Protein AF-A0A1Q3DF05-F1 (afdb_monomer_lite)

Sequence (107 aa):
LGTEHRLLHHITATHILPTSGGHEKMSYQDLYIMRHVVTGKPLNLPHLIMKNMLRATSKVECALPYGMVITNILSHFGIVFGNEVASRLDVGDIYNASSLKRMGWKR

Organism: Cephalotus follicularis (NCBI:txid3775)

pLDDT: mean 79.26, std 8.21, range [55.78, 92.0]

Secondary structure (DSSP, 8-state):
--HHHHHHHHHIIIIIS--SS-TTS--HHHHHHHHHHHHTPPP-HHHHHHHHHHHHTTSTTPPPTTHHHHHHHHHHTT---TTPPPPPPPGGGS--HHHHHHTT---

Foldseek 3Di:
DDLVVLVLLVCCDPQLQNDPDDSPDDDPSSVVVSVCVVVVNDDPSVVSLVVSQVVQVVPPDDDRPCPLVVVVVCVVVVNDDPDDDRDDDDPVNDDDPVNSVVSVDDD

Structure (mmCIF, N/CA/C/O backbone):
data_AF-A0A1Q3DF05-F1
#
_entry.id   AF-A0A1Q3DF05-F1
#
loop_
_atom_site.group_PDB
_atom_site.id
_atom_site.type_symbol
_atom_site.label_atom_id
_atom_site.label_alt_id
_atom_site.label_comp_id
_atom_site.label_asym_id
_atom_site.label_entity_id
_atom_site.label_seq_id
_atom_site.pdbx_PDB_ins_code
_atom_site.Cartn_x
_atom_site.Cartn_y
_atom_site.Cartn_z
_atom_site.occupancy
_atom_site.B_iso_or_equiv
_atom_site.auth_seq_id
_atom_site.auth_comp_id
_atom_site.auth_asym_id
_atom_site.auth_atom_id
_atom_site.pdbx_PDB_model_num
ATOM 1 N N . LEU A 1 1 ? -9.124 2.479 20.616 1.00 58.69 1 LEU A N 1
ATOM 2 C CA . LEU A 1 1 ? -9.165 2.636 19.143 1.00 58.69 1 LEU A CA 1
ATOM 3 C C . LEU A 1 1 ? -10.073 1.554 18.585 1.00 58.69 1 LEU A C 1
ATOM 5 O O . LEU A 1 1 ? -9.785 0.383 18.809 1.00 58.69 1 LEU A O 1
ATOM 9 N N . GLY A 1 2 ? -11.194 1.936 17.968 1.00 77.31 2 GLY A N 1
ATOM 10 C CA . GLY A 1 2 ? -12.154 0.983 17.402 1.00 77.31 2 GLY A CA 1
ATOM 11 C C . GLY A 1 2 ? -11.502 0.033 16.393 1.00 77.31 2 GLY A C 1
ATOM 12 O O . GLY A 1 2 ? -10.456 0.331 15.813 1.00 77.31 2 GLY A O 1
ATOM 13 N N . THR A 1 3 ? -12.114 -1.126 16.193 1.00 76.94 3 THR A N 1
ATOM 14 C CA . THR A 1 3 ? -11.663 -2.159 15.248 1.00 76.94 3 THR A CA 1
ATOM 15 C C . THR A 1 3 ? -11.556 -1.653 13.816 1.00 76.94 3 THR A C 1
ATOM 17 O O . THR A 1 3 ? -10.636 -2.047 13.106 1.00 76.94 3 THR A O 1
ATOM 20 N N . GLU A 1 4 ? -12.401 -0.696 13.436 1.00 80.88 4 GLU A N 1
ATOM 21 C CA . GLU A 1 4 ? -12.350 -0.019 12.137 1.00 80.88 4 GLU A CA 1
ATOM 22 C C . GLU A 1 4 ? -11.059 0.779 11.943 1.00 80.88 4 GLU A C 1
ATOM 24 O O . GLU A 1 4 ? -10.392 0.653 10.919 1.00 80.88 4 GLU A O 1
ATOM 29 N N . HIS A 1 5 ? -10.631 1.530 12.960 1.00 81.88 5 HIS A N 1
ATOM 30 C CA . HIS A 1 5 ? -9.386 2.298 12.897 1.00 81.88 5 HIS A CA 1
ATOM 31 C C . HIS A 1 5 ? -8.150 1.400 12.831 1.00 81.88 5 HIS A C 1
ATOM 33 O O . HIS A 1 5 ? -7.177 1.748 12.166 1.00 81.88 5 HIS A O 1
ATOM 39 N N . ARG A 1 6 ? -8.181 0.240 13.500 1.00 81.94 6 ARG A N 1
ATOM 40 C CA . ARG A 1 6 ? -7.093 -0.748 13.435 1.00 81.94 6 ARG A CA 1
ATOM 41 C C . ARG A 1 6 ? -6.995 -1.382 12.051 1.00 81.94 6 ARG A C 1
ATOM 43 O O . ARG A 1 6 ? -5.889 -1.515 11.538 1.00 81.94 6 ARG A O 1
ATOM 50 N N . LEU A 1 7 ? -8.134 -1.729 11.449 1.00 83.00 7 LEU A N 1
ATOM 51 C CA . LEU A 1 7 ? -8.186 -2.254 10.087 1.00 83.00 7 LEU A CA 1
ATOM 52 C C . LEU A 1 7 ? -7.683 -1.214 9.081 1.00 83.00 7 LEU A C 1
ATOM 54 O O . LEU A 1 7 ? -6.823 -1.519 8.261 1.00 83.00 7 LEU A O 1
ATOM 58 N N . LEU A 1 8 ? -8.152 0.030 9.193 1.00 85.94 8 LEU A N 1
ATOM 59 C CA . LEU A 1 8 ? -7.730 1.117 8.315 1.00 85.94 8 LEU A CA 1
ATOM 60 C C . LEU A 1 8 ? -6.227 1.417 8.443 1.00 85.94 8 LEU A C 1
ATOM 62 O O . LEU A 1 8 ? -5.556 1.616 7.430 1.00 85.94 8 LEU A O 1
ATOM 66 N N . HIS A 1 9 ? -5.690 1.413 9.668 1.00 84.44 9 HIS A N 1
ATOM 67 C CA . HIS A 1 9 ? -4.248 1.539 9.909 1.00 84.44 9 HIS A CA 1
ATOM 68 C C . HIS A 1 9 ? -3.481 0.401 9.245 1.00 84.44 9 HIS A C 1
ATOM 70 O O . HIS A 1 9 ? -2.518 0.643 8.526 1.00 84.44 9 HIS A O 1
ATOM 76 N N . HIS A 1 10 ? -3.942 -0.837 9.431 1.00 82.88 10 HIS A N 1
ATOM 77 C CA . HIS A 1 10 ? -3.277 -2.001 8.867 1.00 82.88 10 HIS A CA 1
ATOM 78 C C . HIS A 1 10 ? -3.258 -1.963 7.335 1.00 82.88 10 HIS A C 1
ATOM 80 O O . HIS A 1 10 ? -2.192 -2.129 6.748 1.00 82.88 10 HIS A O 1
ATOM 86 N N . ILE A 1 11 ? -4.388 -1.651 6.690 1.00 83.69 11 ILE A N 1
ATOM 87 C CA . ILE A 1 11 ? -4.475 -1.475 5.230 1.00 83.69 11 ILE A CA 1
ATOM 88 C C . ILE A 1 11 ? -3.527 -0.364 4.765 1.00 83.69 11 ILE A C 1
ATOM 90 O O . ILE A 1 11 ? -2.767 -0.550 3.816 1.00 83.69 11 ILE A O 1
ATOM 94 N N . THR A 1 12 ? -3.528 0.777 5.457 1.00 84.62 12 THR A N 1
ATOM 95 C CA . THR A 1 12 ? -2.672 1.920 5.110 1.00 84.62 12 THR A CA 1
ATOM 96 C C . THR A 1 12 ? -1.192 1.557 5.195 1.00 84.62 12 THR A C 1
ATOM 98 O O . THR A 1 12 ? -0.451 1.800 4.246 1.00 84.62 12 THR A O 1
ATOM 101 N N . ALA A 1 13 ? -0.772 0.925 6.289 1.00 80.62 13 ALA A N 1
ATOM 102 C CA . ALA A 1 13 ? 0.627 0.619 6.566 1.00 80.62 13 ALA A CA 1
ATOM 103 C C . ALA A 1 13 ? 1.187 -0.537 5.717 1.00 80.62 13 ALA A C 1
ATOM 105 O O . ALA A 1 13 ? 2.393 -0.613 5.506 1.00 80.62 13 ALA A O 1
ATOM 106 N N . THR A 1 14 ? 0.328 -1.434 5.223 1.00 78.12 14 THR A N 1
ATOM 107 C CA . THR A 1 14 ? 0.753 -2.592 4.416 1.00 78.12 14 THR A CA 1
ATOM 108 C C . THR A 1 14 ? 0.641 -2.331 2.917 1.00 78.12 14 THR A C 1
ATOM 110 O O . THR A 1 14 ? 1.584 -2.599 2.180 1.00 78.12 14 THR A O 1
ATOM 113 N N . HIS A 1 15 ? -0.483 -1.773 2.460 1.00 76.62 15 HIS A N 1
ATOM 114 C CA . HIS A 1 15 ? -0.776 -1.639 1.031 1.00 76.62 15 HIS A CA 1
ATOM 115 C C . HIS A 1 15 ? -0.440 -0.246 0.492 1.00 76.62 15 HIS A C 1
ATOM 117 O O . HIS A 1 15 ? 0.085 -0.119 -0.613 1.00 76.62 15 HIS A O 1
ATOM 123 N N . ILE A 1 16 ? -0.732 0.816 1.255 1.00 78.75 16 ILE A N 1
ATOM 124 C CA . ILE A 1 16 ? -0.554 2.196 0.772 1.00 78.75 16 ILE A CA 1
ATOM 125 C C . ILE A 1 16 ? 0.850 2.719 1.086 1.00 78.75 16 ILE A C 1
ATOM 127 O O . ILE A 1 16 ? 1.427 3.438 0.272 1.00 78.75 16 ILE A O 1
ATOM 131 N N . LEU A 1 17 ? 1.436 2.340 2.223 1.00 77.19 17 LEU A N 1
ATOM 132 C CA . LEU A 1 17 ? 2.798 2.686 2.640 1.00 77.19 17 LEU A CA 1
ATOM 133 C C . LEU A 1 17 ? 3.619 1.431 2.966 1.00 77.19 17 LEU A C 1
ATOM 135 O O . LEU A 1 17 ? 4.037 1.279 4.116 1.00 77.19 17 LEU A O 1
ATOM 139 N N . PRO A 1 18 ? 3.914 0.559 1.983 1.00 71.69 18 PRO A N 1
ATOM 140 C CA . PRO A 1 18 ? 4.698 -0.634 2.248 1.00 71.69 18 PRO A CA 1
ATOM 141 C C . PRO A 1 18 ? 6.053 -0.207 2.814 1.00 71.69 18 PRO A C 1
ATOM 143 O O . PRO A 1 18 ? 6.839 0.496 2.171 1.00 71.69 18 PRO A O 1
ATOM 146 N N . THR A 1 19 ? 6.300 -0.580 4.064 1.00 68.75 19 THR A N 1
ATOM 147 C CA . THR A 1 19 ? 7.553 -0.322 4.764 1.00 68.75 19 THR A CA 1
ATOM 148 C C . THR A 1 19 ? 8.020 -1.623 5.388 1.00 68.75 19 THR A C 1
ATOM 150 O O . THR A 1 19 ? 7.232 -2.367 5.952 1.00 68.75 19 THR A O 1
ATOM 153 N N . SER A 1 20 ? 9.318 -1.895 5.292 1.00 61.25 20 SER A N 1
ATOM 154 C CA . SER A 1 20 ? 9.959 -3.096 5.841 1.00 61.25 20 SER A CA 1
ATOM 155 C C . SER A 1 20 ? 10.105 -3.100 7.373 1.00 61.25 20 SER A C 1
ATOM 157 O O . SER A 1 20 ? 10.774 -3.971 7.918 1.00 61.25 20 SER A O 1
ATOM 159 N N . GLY A 1 21 ? 9.540 -2.111 8.073 1.00 63.31 21 GLY A N 1
ATOM 160 C CA . GLY A 1 21 ? 9.621 -1.977 9.531 1.00 63.31 21 GLY A CA 1
ATOM 161 C C . GLY A 1 21 ? 8.311 -2.364 10.216 1.00 63.31 21 GLY A C 1
ATOM 162 O O . GLY A 1 21 ? 7.270 -2.440 9.572 1.00 63.31 21 GLY A O 1
ATOM 163 N N . GLY A 1 22 ? 8.349 -2.581 11.532 1.00 61.06 22 GLY A N 1
ATOM 164 C CA . GLY A 1 22 ? 7.154 -2.923 12.307 1.00 61.06 22 GLY A CA 1
ATOM 165 C C . GLY A 1 22 ? 6.042 -1.872 12.184 1.00 61.06 22 GLY A C 1
ATOM 166 O O . GLY A 1 22 ? 6.281 -0.674 12.329 1.00 61.06 22 GLY A O 1
ATOM 167 N N . HIS A 1 23 ? 4.804 -2.325 11.967 1.00 68.19 23 HIS A N 1
ATOM 168 C CA . HIS A 1 23 ? 3.609 -1.474 11.820 1.00 68.19 23 HIS A CA 1
ATOM 169 C C . HIS A 1 23 ? 2.963 -1.075 13.160 1.00 68.19 23 HIS A C 1
ATOM 171 O O . HIS A 1 23 ? 1.798 -0.673 13.213 1.00 68.19 23 HIS A O 1
ATOM 177 N N . GLU A 1 24 ? 3.705 -1.221 14.256 1.00 68.12 24 GLU A N 1
ATOM 178 C CA . GLU A 1 24 ? 3.221 -1.045 15.627 1.00 68.12 24 GLU A CA 1
ATOM 179 C C . GLU A 1 24 ? 2.951 0.426 15.959 1.00 68.12 24 GLU A C 1
ATOM 181 O O . GLU A 1 24 ? 2.017 0.747 16.694 1.00 68.12 24 GLU A O 1
ATOM 186 N N . LYS A 1 25 ? 3.749 1.332 15.380 1.00 73.81 25 LYS A N 1
ATOM 187 C CA . LYS A 1 25 ? 3.639 2.775 15.590 1.00 73.81 25 LYS A CA 1
ATOM 188 C C . LYS A 1 25 ? 3.102 3.456 14.338 1.00 73.81 25 LYS A C 1
ATOM 190 O O . LYS A 1 25 ? 3.641 3.294 13.250 1.00 73.81 25 LYS A O 1
ATOM 195 N N . MET A 1 26 ? 2.065 4.264 14.521 1.00 76.00 26 MET A N 1
ATOM 196 C CA . MET A 1 26 ? 1.474 5.069 13.458 1.00 76.00 26 MET A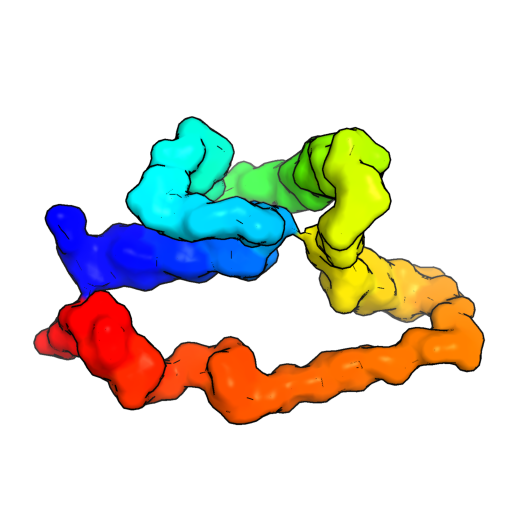 CA 1
ATOM 197 C C . MET A 1 26 ? 2.322 6.322 13.206 1.00 76.00 26 MET A C 1
ATOM 199 O O . MET A 1 26 ? 2.608 7.092 14.127 1.00 76.00 26 MET A O 1
ATOM 203 N N . SER A 1 27 ? 2.738 6.525 11.960 1.00 81.00 27 SER A N 1
ATOM 204 C CA . SER A 1 27 ? 3.450 7.718 11.510 1.00 81.00 27 SER A CA 1
ATOM 205 C C . SER A 1 27 ? 2.483 8.845 11.126 1.00 81.00 27 SER A C 1
ATOM 207 O O . SER A 1 27 ? 1.293 8.633 10.888 1.00 81.00 27 SER A O 1
ATOM 209 N N . TYR A 1 28 ? 3.002 10.070 10.998 1.00 83.81 28 TYR A N 1
ATOM 210 C CA . TYR A 1 28 ? 2.216 11.191 10.466 1.00 83.81 28 TYR A CA 1
ATOM 211 C C . TYR A 1 28 ? 1.732 10.929 9.030 1.00 83.81 28 TYR A C 1
ATOM 213 O O . TYR A 1 28 ? 0.654 11.369 8.637 1.00 83.81 28 TYR A O 1
ATOM 221 N N . GLN A 1 29 ? 2.519 10.184 8.250 1.00 82.94 29 GLN A N 1
ATOM 222 C CA . GLN A 1 29 ? 2.169 9.804 6.885 1.00 82.94 29 GLN A CA 1
ATOM 223 C C . GLN A 1 29 ? 0.977 8.832 6.872 1.00 82.94 29 GLN A C 1
ATOM 225 O O . GLN A 1 29 ? 0.078 9.003 6.050 1.00 82.94 29 GLN A O 1
ATOM 230 N N . ASP A 1 30 ? 0.927 7.889 7.823 1.00 83.94 30 ASP A N 1
ATOM 231 C CA . ASP A 1 30 ? -0.216 6.982 8.003 1.00 83.94 30 ASP A CA 1
ATOM 232 C C . ASP A 1 30 ? -1.481 7.776 8.347 1.00 83.94 30 ASP A C 1
ATOM 234 O O . ASP A 1 30 ? -2.495 7.653 7.665 1.00 83.94 30 ASP A O 1
ATOM 238 N N . LEU A 1 31 ? -1.403 8.682 9.330 1.00 87.06 31 LEU A N 1
ATOM 239 C CA . LEU A 1 31 ? -2.526 9.546 9.717 1.00 87.06 31 LEU A CA 1
ATOM 240 C C . LEU A 1 31 ? -3.037 10.409 8.559 1.00 87.06 31 LEU A C 1
ATOM 242 O O . LEU A 1 31 ? -4.247 10.573 8.391 1.00 87.06 31 LEU A O 1
ATOM 246 N N . TYR A 1 32 ? -2.127 10.961 7.755 1.00 87.62 32 TYR A N 1
ATOM 247 C CA . TYR A 1 32 ? -2.474 11.770 6.591 1.00 87.62 32 TYR A CA 1
ATOM 248 C C . TYR A 1 32 ? -3.294 10.970 5.571 1.00 87.62 32 TYR A C 1
ATOM 250 O O . TYR A 1 32 ? -4.333 11.442 5.109 1.00 87.62 32 TYR A O 1
ATOM 258 N N . ILE A 1 33 ? -2.869 9.746 5.257 1.00 88.69 33 ILE A N 1
ATOM 259 C CA . ILE A 1 33 ? -3.563 8.874 4.302 1.00 88.69 33 ILE A CA 1
ATOM 260 C C . ILE A 1 33 ? -4.890 8.391 4.872 1.00 88.69 33 ILE A C 1
ATOM 262 O O . ILE A 1 33 ? -5.912 8.501 4.200 1.00 88.69 33 ILE A O 1
ATOM 266 N N . MET A 1 34 ? -4.898 7.924 6.122 1.00 89.44 34 MET A N 1
ATOM 267 C CA . MET A 1 34 ? -6.120 7.492 6.798 1.00 89.44 34 MET A CA 1
ATOM 268 C C . MET A 1 34 ? -7.167 8.608 6.804 1.00 89.44 34 MET A C 1
ATOM 270 O O . MET A 1 34 ? -8.340 8.349 6.549 1.00 89.44 34 MET A O 1
ATOM 274 N N . ARG A 1 35 ? -6.754 9.865 7.022 1.00 89.94 35 ARG A N 1
ATOM 275 C CA . ARG A 1 35 ? -7.652 11.022 6.938 1.00 89.94 35 ARG A CA 1
ATOM 276 C C . ARG A 1 35 ? -8.240 11.185 5.539 1.00 89.94 35 ARG A C 1
ATOM 278 O O . ARG A 1 35 ? -9.437 11.431 5.433 1.00 89.94 35 ARG A O 1
ATOM 285 N N . HIS A 1 36 ? -7.442 11.066 4.479 1.00 89.81 36 HIS A N 1
ATOM 286 C CA . HIS A 1 36 ? -7.949 11.146 3.102 1.00 89.81 36 HIS A CA 1
ATOM 287 C C . HIS A 1 36 ? -8.945 10.032 2.786 1.00 89.81 36 HIS A C 1
ATOM 289 O O . HIS A 1 36 ? -10.003 10.325 2.239 1.00 89.81 36 HIS A O 1
ATOM 295 N N . VAL A 1 37 ? -8.672 8.798 3.224 1.00 88.19 37 VAL A N 1
ATOM 296 C CA . VAL A 1 37 ? -9.592 7.661 3.053 1.00 88.19 37 VAL A CA 1
ATOM 297 C C . VAL A 1 37 ? -10.908 7.895 3.800 1.00 88.19 37 VAL A C 1
ATOM 299 O O . VAL A 1 37 ? -11.974 7.761 3.210 1.00 88.19 37 VAL A O 1
ATOM 302 N N . VAL A 1 38 ? -10.852 8.310 5.070 1.00 88.25 38 VAL A N 1
ATOM 303 C CA . VAL A 1 38 ? -12.054 8.567 5.890 1.00 88.25 38 VAL A CA 1
ATOM 304 C C . VAL A 1 38 ? -12.865 9.749 5.362 1.00 88.25 38 VAL A C 1
ATOM 306 O O . VAL A 1 38 ? -14.089 9.727 5.400 1.00 88.25 38 VAL A O 1
ATOM 309 N N . THR A 1 39 ? -12.195 10.796 4.879 1.00 90.88 39 THR A N 1
ATOM 310 C CA . THR A 1 39 ? -12.870 12.001 4.369 1.00 90.88 39 THR A CA 1
ATOM 311 C C . THR A 1 39 ? -13.265 11.901 2.897 1.00 90.88 39 THR A C 1
ATOM 313 O O . THR A 1 39 ? -13.871 12.838 2.383 1.00 90.88 39 THR A O 1
ATOM 316 N N . GLY A 1 40 ? -12.908 10.808 2.211 1.00 88.50 40 GLY A N 1
ATOM 317 C CA . GLY A 1 40 ? -13.137 10.625 0.775 1.00 88.50 40 GLY A CA 1
ATOM 318 C C . GLY A 1 40 ? -12.429 11.663 -0.101 1.00 88.50 40 GLY A C 1
ATOM 319 O O . GLY A 1 40 ? -12.830 11.887 -1.242 1.00 88.50 40 GLY A O 1
ATOM 320 N N . LYS A 1 41 ? -11.407 12.346 0.428 1.00 92.00 41 LYS A N 1
ATOM 321 C CA . LYS A 1 41 ? -10.691 13.395 -0.302 1.00 92.00 41 LYS A CA 1
ATOM 322 C C . LYS A 1 41 ? -9.653 12.782 -1.242 1.00 92.00 41 LYS A C 1
ATOM 324 O O . LYS A 1 41 ? -9.010 11.794 -0.881 1.00 92.00 41 LYS A O 1
ATOM 329 N N . PRO A 1 42 ? -9.451 13.373 -2.433 1.00 88.69 42 PRO A N 1
ATOM 330 C CA . PRO A 1 42 ? -8.465 12.874 -3.375 1.00 88.69 42 PRO A CA 1
ATOM 331 C C . PRO A 1 42 ? -7.055 13.001 -2.792 1.00 88.69 42 PRO A C 1
ATOM 333 O O . PRO A 1 42 ? -6.622 14.074 -2.365 1.00 88.69 42 PRO A O 1
ATOM 336 N N . LEU A 1 43 ? -6.333 11.885 -2.808 1.00 88.75 43 LEU A N 1
ATOM 337 C CA . LEU A 1 43 ? -4.934 11.786 -2.419 1.00 88.75 43 LEU A CA 1
ATOM 338 C C . LEU A 1 43 ? -4.061 11.802 -3.680 1.00 88.75 43 LEU A C 1
ATOM 340 O O . LEU A 1 43 ? -4.327 11.059 -4.624 1.00 88.75 43 LEU A O 1
ATOM 344 N N . ASN A 1 44 ? -2.988 12.599 -3.690 1.00 89.00 44 ASN A N 1
ATOM 345 C CA . ASN A 1 44 ? -2.004 12.569 -4.776 1.00 89.00 44 ASN A CA 1
ATOM 346 C C . ASN A 1 44 ? -1.133 11.303 -4.666 1.00 89.00 44 ASN A C 1
ATOM 348 O O . ASN A 1 44 ? -0.025 11.320 -4.123 1.00 89.00 44 ASN A O 1
ATOM 352 N N . LEU A 1 45 ? -1.684 10.187 -5.146 1.00 83.00 45 LEU A N 1
ATOM 353 C CA . LEU A 1 45 ? -1.078 8.864 -5.065 1.00 83.00 45 LEU A CA 1
ATOM 354 C C . LEU A 1 45 ? 0.249 8.755 -5.845 1.00 83.00 45 LEU A C 1
ATOM 356 O O . LEU A 1 45 ? 1.193 8.207 -5.275 1.00 83.00 45 LEU A O 1
ATOM 360 N N . PRO A 1 46 ? 0.399 9.321 -7.063 1.00 85.19 46 PRO A N 1
ATOM 361 C CA . PRO A 1 46 ? 1.686 9.321 -7.763 1.00 85.19 46 PRO A CA 1
ATOM 362 C C . PRO A 1 4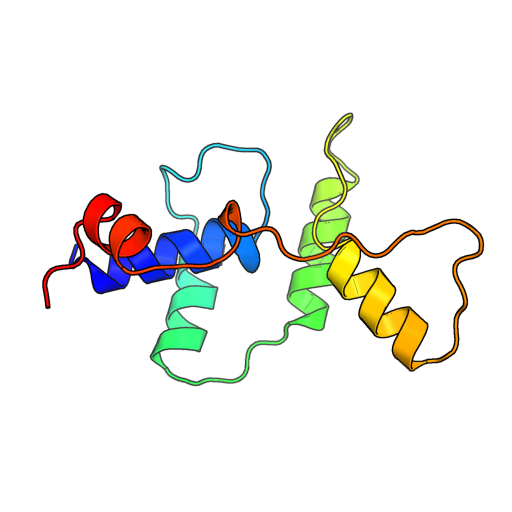6 ? 2.804 9.983 -6.952 1.00 85.19 46 PRO A C 1
ATOM 364 O O . PRO A 1 46 ? 3.888 9.419 -6.810 1.00 85.19 46 PRO A O 1
ATOM 367 N N . HIS A 1 47 ? 2.526 11.142 -6.343 1.00 87.00 47 HIS A N 1
ATOM 368 C CA . HIS A 1 47 ? 3.499 11.830 -5.495 1.00 87.00 47 HIS A CA 1
ATOM 369 C C . HIS A 1 47 ? 3.896 10.985 -4.276 1.00 87.00 47 HIS A C 1
ATOM 371 O O . HIS A 1 47 ? 5.073 10.920 -3.912 1.00 87.00 47 HIS A O 1
ATOM 377 N N . LEU A 1 48 ? 2.922 10.309 -3.659 1.00 86.38 48 LEU A N 1
ATOM 378 C CA . LEU A 1 48 ? 3.169 9.418 -2.528 1.00 86.38 48 LEU A CA 1
ATOM 379 C C . LEU A 1 48 ? 4.077 8.241 -2.914 1.00 86.38 48 LEU A C 1
ATOM 381 O O . LEU A 1 48 ? 5.049 7.969 -2.205 1.00 86.38 48 LEU A O 1
ATOM 385 N N . ILE A 1 49 ? 3.777 7.582 -4.038 1.00 84.56 49 ILE A N 1
ATOM 386 C CA . ILE A 1 49 ? 4.559 6.460 -4.574 1.00 84.56 49 ILE A CA 1
ATOM 387 C C . ILE A 1 49 ? 5.996 6.911 -4.847 1.00 84.56 49 ILE A C 1
ATOM 389 O O . ILE A 1 49 ? 6.928 6.293 -4.337 1.00 84.56 49 ILE A O 1
ATOM 393 N N . MET A 1 50 ? 6.190 8.028 -5.560 1.00 84.81 50 MET A N 1
ATOM 394 C CA . MET A 1 50 ? 7.525 8.562 -5.861 1.00 84.81 50 MET A CA 1
ATOM 395 C C . MET A 1 50 ? 8.336 8.841 -4.593 1.00 84.81 50 MET A C 1
ATOM 397 O O . MET A 1 50 ? 9.491 8.431 -4.487 1.00 84.81 50 MET A O 1
ATOM 401 N N . LYS A 1 51 ? 7.730 9.499 -3.598 1.00 85.19 51 LYS A N 1
ATOM 402 C CA . LYS A 1 51 ? 8.404 9.820 -2.334 1.00 85.19 51 LYS A CA 1
ATOM 403 C C . LYS A 1 51 ? 8.824 8.564 -1.571 1.00 85.19 51 LYS A C 1
ATOM 405 O O . LYS A 1 51 ? 9.912 8.524 -0.997 1.00 85.19 51 LYS A O 1
ATOM 410 N N . ASN A 1 52 ? 7.975 7.540 -1.554 1.00 81.31 52 ASN A N 1
ATOM 411 C CA . ASN A 1 52 ? 8.301 6.281 -0.897 1.00 81.31 52 ASN A CA 1
ATOM 412 C C . ASN A 1 52 ? 9.368 5.482 -1.654 1.00 81.31 52 ASN A C 1
ATOM 414 O O . ASN A 1 52 ? 10.243 4.919 -1.002 1.00 81.31 52 ASN A O 1
ATOM 418 N N . MET A 1 53 ? 9.335 5.477 -2.988 1.00 81.25 53 MET A N 1
ATOM 419 C CA . MET A 1 53 ? 10.374 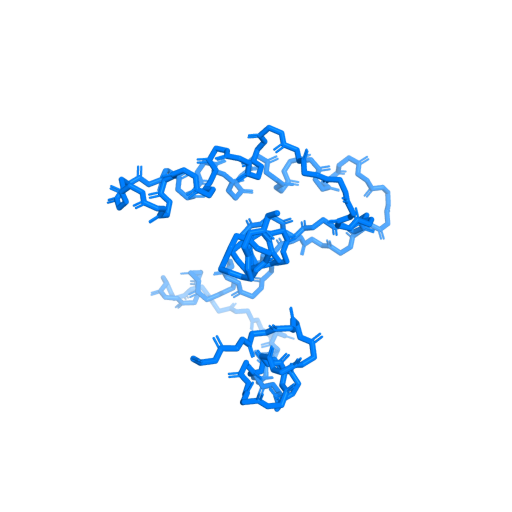4.866 -3.825 1.00 81.25 53 MET A CA 1
ATOM 420 C C . MET A 1 53 ? 11.742 5.504 -3.565 1.00 81.25 53 MET A C 1
ATOM 422 O O . MET A 1 53 ? 12.693 4.791 -3.263 1.00 81.25 53 MET A O 1
ATOM 426 N N . LEU A 1 54 ? 11.825 6.840 -3.545 1.00 83.56 54 LEU A N 1
ATOM 427 C CA . LEU A 1 54 ? 13.057 7.572 -3.206 1.00 83.56 54 LEU A CA 1
ATOM 428 C C . LEU A 1 54 ? 13.575 7.260 -1.793 1.00 83.56 54 LEU A C 1
ATOM 430 O O . LEU A 1 54 ? 14.777 7.248 -1.540 1.00 83.56 54 LEU A O 1
ATOM 434 N N . ARG A 1 55 ? 12.673 6.998 -0.843 1.00 79.56 55 ARG A N 1
ATOM 435 C CA . ARG A 1 55 ? 13.055 6.578 0.513 1.00 79.56 55 ARG A CA 1
ATOM 436 C C . ARG A 1 55 ? 13.501 5.114 0.566 1.00 79.56 55 ARG A C 1
ATOM 438 O O . ARG A 1 55 ? 14.265 4.745 1.451 1.00 79.56 55 ARG A O 1
ATOM 445 N N . ALA A 1 56 ? 12.998 4.268 -0.328 1.00 77.25 56 ALA A N 1
ATOM 446 C CA . ALA A 1 56 ? 13.407 2.873 -0.422 1.00 77.25 56 ALA A CA 1
ATOM 447 C C . ALA A 1 56 ? 14.800 2.740 -1.049 1.00 77.25 56 ALA A C 1
ATOM 449 O O . ALA A 1 56 ? 15.587 1.936 -0.564 1.00 77.25 56 ALA A O 1
ATOM 450 N N . THR A 1 57 ? 15.150 3.583 -2.029 1.00 76.00 57 THR A N 1
ATOM 451 C CA . THR A 1 57 ? 16.481 3.570 -2.668 1.00 76.00 57 THR A CA 1
ATOM 452 C C . THR A 1 57 ? 17.627 3.888 -1.709 1.00 76.00 57 THR A C 1
ATOM 454 O O . THR A 1 57 ? 18.760 3.508 -1.971 1.00 76.00 57 THR A O 1
ATOM 457 N N . SER A 1 58 ? 17.361 4.567 -0.587 1.00 73.62 58 SER A N 1
ATOM 458 C CA . SER A 1 58 ? 18.373 4.831 0.444 1.00 73.62 58 SER A CA 1
ATOM 459 C C . SER A 1 58 ? 18.538 3.690 1.460 1.00 73.62 58 SER A C 1
ATOM 461 O O . SER A 1 58 ? 19.364 3.803 2.362 1.00 73.62 58 SER A O 1
ATOM 463 N N . LYS A 1 59 ? 17.727 2.624 1.387 1.00 70.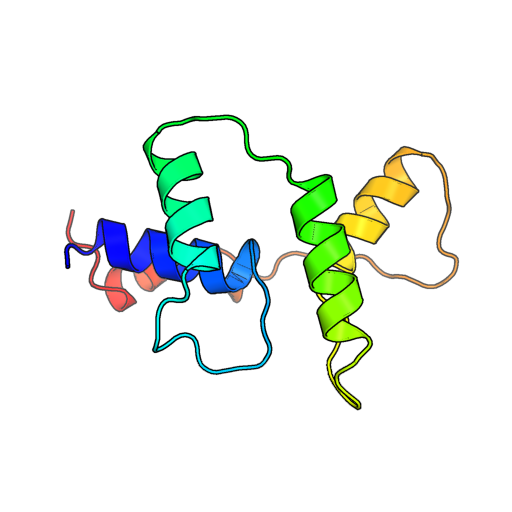94 59 LYS A N 1
ATOM 464 C CA . LYS A 1 59 ? 17.821 1.457 2.275 1.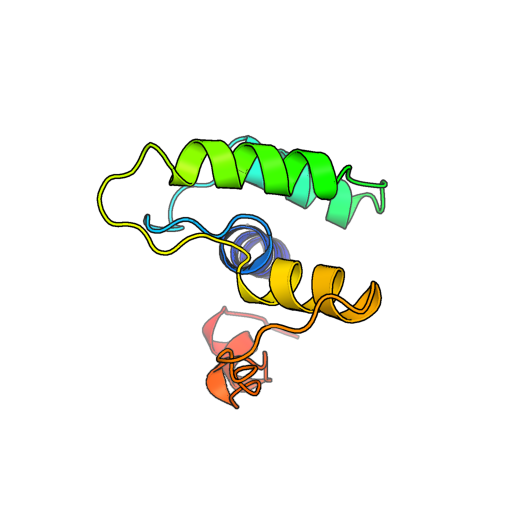00 70.94 59 LYS A CA 1
ATOM 465 C C . LYS A 1 59 ? 18.530 0.328 1.531 1.00 70.94 59 LYS A C 1
ATOM 467 O O . LYS A 1 59 ? 18.028 -0.145 0.522 1.00 70.94 59 LYS A O 1
ATOM 472 N N . VAL A 1 60 ? 19.676 -0.105 2.053 1.00 55.78 60 VAL A N 1
ATOM 473 C CA . VAL A 1 60 ? 20.660 -0.922 1.317 1.00 55.78 60 VAL A CA 1
ATOM 474 C C . VAL A 1 60 ? 20.167 -2.325 0.916 1.00 55.78 60 VAL A C 1
ATOM 476 O O . VAL A 1 60 ? 20.731 -2.899 -0.000 1.00 55.78 60 VAL A O 1
ATOM 479 N N . GLU A 1 61 ? 19.084 -2.867 1.485 1.00 56.97 61 GLU A N 1
ATOM 480 C CA . GLU A 1 61 ? 18.634 -4.244 1.176 1.00 56.97 61 GLU A CA 1
ATOM 481 C C . GLU A 1 61 ? 17.107 -4.424 1.215 1.00 56.97 61 GLU A C 1
ATOM 483 O O . GLU A 1 61 ? 16.589 -5.490 1.539 1.00 56.97 61 GLU A O 1
ATOM 488 N N . CYS A 1 62 ? 16.336 -3.369 0.945 1.00 60.12 62 CYS A N 1
ATOM 489 C CA . CYS A 1 62 ? 14.877 -3.485 0.936 1.00 60.12 62 CYS A CA 1
ATOM 490 C C . CYS A 1 62 ? 14.341 -3.710 -0.476 1.00 60.12 62 CYS A C 1
ATOM 492 O O . CYS A 1 62 ? 14.663 -2.957 -1.393 1.00 60.12 62 CYS A O 1
ATOM 494 N N . ALA A 1 63 ? 13.455 -4.701 -0.622 1.00 66.38 63 ALA A N 1
ATOM 495 C CA . ALA A 1 63 ? 12.636 -4.847 -1.818 1.00 66.38 63 ALA A CA 1
ATOM 496 C C . ALA A 1 63 ? 11.909 -3.524 -2.116 1.00 66.38 63 ALA A C 1
ATOM 498 O O . ALA A 1 63 ? 11.381 -2.875 -1.205 1.00 66.38 63 ALA A O 1
ATOM 499 N N . LEU A 1 64 ? 11.908 -3.114 -3.387 1.00 71.00 64 LEU A N 1
ATOM 500 C CA . LEU A 1 64 ? 11.252 -1.879 -3.803 1.00 71.00 64 LEU A CA 1
ATOM 501 C C . LEU A 1 64 ? 9.742 -1.987 -3.536 1.00 71.00 64 LEU A C 1
ATOM 503 O O . LEU A 1 64 ? 9.100 -2.932 -4.005 1.00 71.00 64 LEU A O 1
ATOM 507 N N . PRO A 1 65 ? 9.147 -1.035 -2.797 1.00 74.81 65 PRO A N 1
ATOM 508 C CA . PRO A 1 65 ? 7.706 -1.009 -2.610 1.00 74.81 65 PRO A CA 1
ATOM 509 C C . PRO A 1 65 ? 7.010 -0.753 -3.958 1.00 74.81 65 PRO A C 1
ATOM 511 O O . PRO A 1 65 ? 7.567 -0.118 -4.845 1.00 74.81 65 PRO A O 1
ATOM 514 N N . TYR A 1 66 ? 5.767 -1.216 -4.110 1.00 81.75 66 TYR A N 1
ATOM 515 C CA . TYR A 1 66 ? 4.915 -0.977 -5.291 1.00 81.75 66 TYR A CA 1
ATOM 516 C C . TYR A 1 66 ? 5.335 -1.618 -6.621 1.00 81.75 66 TYR A C 1
ATOM 518 O O . TYR A 1 66 ? 4.711 -1.284 -7.627 1.00 81.75 66 TYR A O 1
ATOM 526 N N . GLY A 1 67 ? 6.305 -2.542 -6.653 1.00 79.69 67 GLY A N 1
ATOM 527 C CA . GLY A 1 67 ? 6.755 -3.191 -7.898 1.00 79.69 67 GLY A CA 1
ATOM 528 C C . GLY A 1 67 ? 5.595 -3.634 -8.801 1.00 79.69 67 GLY A C 1
ATOM 529 O O . GLY A 1 67 ? 5.470 -3.157 -9.921 1.00 79.69 67 GLY A O 1
ATOM 530 N N . MET A 1 68 ? 4.639 -4.390 -8.251 1.00 79.44 68 MET A N 1
ATOM 531 C CA . MET A 1 68 ? 3.446 -4.833 -8.986 1.00 79.44 68 MET A CA 1
ATOM 532 C C . MET A 1 68 ? 2.571 -3.688 -9.526 1.00 79.44 68 MET A C 1
ATOM 534 O O . MET A 1 68 ? 2.066 -3.767 -10.644 1.00 79.44 68 MET A O 1
ATOM 538 N N . VAL A 1 69 ? 2.365 -2.621 -8.747 1.00 81.12 69 VAL A N 1
ATOM 539 C CA . VAL A 1 69 ? 1.548 -1.472 -9.179 1.00 81.12 69 VAL A CA 1
ATOM 540 C C . VAL A 1 69 ? 2.233 -0.749 -10.336 1.00 81.12 69 VAL A C 1
ATOM 542 O O . VAL A 1 69 ? 1.578 -0.398 -11.313 1.00 81.12 69 VAL A O 1
ATOM 545 N N . ILE A 1 70 ? 3.550 -0.563 -10.247 1.00 80.56 70 ILE A N 1
ATOM 546 C CA . ILE A 1 70 ? 4.352 0.087 -11.284 1.00 80.56 70 ILE A CA 1
ATOM 547 C C . ILE A 1 70 ? 4.354 -0.758 -12.563 1.00 80.56 70 ILE A C 1
ATOM 549 O O . ILE A 1 70 ? 4.063 -0.220 -13.631 1.00 80.56 70 ILE A O 1
ATOM 553 N N . THR A 1 71 ? 4.577 -2.071 -12.462 1.00 82.50 71 THR A N 1
ATOM 554 C CA . THR A 1 71 ? 4.508 -2.997 -13.604 1.00 82.50 71 THR A CA 1
ATOM 555 C C . THR A 1 71 ? 3.138 -2.952 -14.280 1.00 82.50 71 THR A C 1
ATOM 557 O O . THR A 1 71 ? 3.064 -2.871 -15.507 1.00 82.50 71 THR A O 1
ATOM 560 N N . ASN A 1 72 ? 2.044 -2.916 -13.509 1.00 82.81 72 ASN A N 1
ATOM 561 C CA . ASN A 1 72 ? 0.686 -2.808 -14.057 1.00 82.81 72 ASN A CA 1
ATOM 562 C C . ASN A 1 72 ? 0.448 -1.477 -14.790 1.00 82.81 72 ASN A C 1
ATOM 564 O O . ASN A 1 72 ? -0.151 -1.469 -15.865 1.00 82.81 72 ASN A O 1
ATOM 568 N N . ILE A 1 73 ? 0.935 -0.356 -14.242 1.00 84.00 73 ILE A N 1
ATOM 569 C CA . ILE A 1 73 ? 0.847 0.960 -14.895 1.00 84.00 73 ILE A CA 1
ATOM 570 C C . ILE A 1 73 ? 1.620 0.948 -16.215 1.00 84.00 73 ILE A C 1
ATOM 572 O O . ILE A 1 73 ? 1.091 1.353 -17.243 1.00 84.00 73 ILE A O 1
ATOM 576 N N . LEU A 1 74 ? 2.861 0.467 -16.211 1.00 84.69 74 LEU A N 1
ATOM 577 C CA . LEU A 1 74 ? 3.712 0.456 -17.402 1.00 84.69 74 LEU A CA 1
ATOM 578 C C . LEU A 1 74 ? 3.162 -0.499 -18.478 1.00 84.69 74 LEU A C 1
ATOM 580 O O . LEU A 1 74 ? 3.144 -0.145 -19.657 1.00 84.69 74 LEU A O 1
ATOM 584 N N . SER A 1 75 ? 2.596 -1.637 -18.066 1.00 85.00 75 SER A N 1
ATOM 585 C CA . SER A 1 75 ? 1.893 -2.569 -18.960 1.00 85.00 75 SER A CA 1
ATOM 586 C C . SER A 1 75 ? 0.663 -1.935 -19.614 1.00 85.00 75 SER A C 1
ATOM 588 O O . SER A 1 75 ? 0.422 -2.153 -20.799 1.00 85.00 75 SER A O 1
ATOM 590 N N . HIS A 1 76 ? -0.095 -1.105 -18.885 1.00 85.31 76 HIS A N 1
ATOM 591 C CA . HIS A 1 76 ? -1.225 -0.356 -19.451 1.00 85.31 76 HIS A CA 1
ATOM 592 C C . HIS A 1 76 ? -0.794 0.587 -20.588 1.00 85.31 76 HIS A C 1
ATOM 594 O O . HIS A 1 76 ? -1.543 0.779 -21.542 1.00 85.31 76 HIS A O 1
ATOM 600 N N . PHE A 1 77 ? 0.428 1.122 -20.525 1.00 88.25 77 PHE A N 1
ATOM 601 C CA . PHE A 1 77 ? 1.018 1.949 -21.583 1.00 88.25 77 PHE A CA 1
ATOM 602 C C . PHE A 1 77 ? 1.759 1.146 -22.668 1.00 88.25 77 PHE A C 1
ATOM 604 O O . PHE A 1 77 ? 2.403 1.739 -23.531 1.00 88.25 77 PHE A O 1
ATOM 611 N N . GLY A 1 78 ? 1.676 -0.189 -22.655 1.00 86.31 78 GLY A N 1
ATOM 612 C CA . GLY A 1 78 ? 2.291 -1.052 -23.668 1.00 86.31 78 GLY A CA 1
ATOM 613 C C . GLY A 1 78 ? 3.794 -1.286 -23.485 1.00 86.31 78 GLY A C 1
ATOM 614 O O . GLY A 1 78 ? 4.448 -1.782 -24.401 1.00 86.31 78 GLY A O 1
ATOM 615 N N . ILE A 1 79 ? 4.357 -0.951 -22.320 1.00 86.62 79 ILE A N 1
ATOM 616 C CA . ILE A 1 79 ? 5.744 -1.286 -21.985 1.00 86.62 79 ILE A CA 1
ATOM 617 C C . ILE A 1 79 ? 5.775 -2.749 -21.538 1.00 86.62 79 ILE A C 1
ATOM 619 O O . ILE A 1 79 ? 5.231 -3.103 -20.494 1.00 86.62 79 ILE A O 1
ATOM 623 N N . VAL A 1 80 ? 6.395 -3.603 -22.353 1.00 77.25 80 VAL A N 1
ATOM 624 C CA . VAL A 1 80 ? 6.470 -5.048 -22.110 1.00 77.25 80 VAL A CA 1
ATOM 625 C C . VAL A 1 80 ? 7.715 -5.380 -21.289 1.00 77.25 80 VAL A C 1
ATOM 627 O O . VAL A 1 80 ? 8.839 -5.100 -21.708 1.00 77.25 80 VAL A O 1
ATOM 630 N N . PHE A 1 81 ? 7.524 -6.034 -20.145 1.00 74.25 81 PHE A N 1
ATOM 631 C CA . PHE A 1 81 ? 8.611 -6.590 -19.340 1.00 74.25 81 PHE A CA 1
ATOM 632 C C . PHE A 1 81 ? 8.878 -8.024 -19.787 1.00 74.25 81 PHE A C 1
ATOM 634 O O . PHE A 1 81 ? 8.054 -8.906 -19.576 1.00 74.25 81 PHE A O 1
ATOM 641 N N . GLY A 1 82 ? 10.030 -8.268 -20.416 1.00 68.00 82 GLY A N 1
ATOM 642 C CA . GLY A 1 82 ? 10.341 -9.570 -21.019 1.00 68.00 82 GLY A CA 1
ATOM 643 C C . GLY A 1 82 ? 10.440 -10.749 -20.040 1.00 68.00 82 GLY A C 1
ATOM 644 O O . GLY A 1 82 ? 10.386 -11.884 -20.492 1.00 68.00 82 GLY A O 1
ATOM 645 N N . ASN A 1 83 ? 10.558 -10.498 -18.727 1.00 68.00 83 ASN A N 1
ATOM 646 C CA . ASN A 1 83 ? 10.868 -11.519 -17.715 1.00 68.00 83 ASN A CA 1
ATOM 647 C C . ASN A 1 83 ? 10.042 -11.421 -16.410 1.00 68.00 83 ASN A C 1
ATOM 649 O O . ASN A 1 83 ? 10.346 -12.140 -15.459 1.00 68.00 83 ASN A O 1
ATOM 653 N N . GLU A 1 84 ? 9.029 -10.550 -16.310 1.00 66.31 84 GLU A N 1
ATOM 654 C CA . GLU A 1 84 ? 8.198 -10.464 -15.095 1.00 66.31 84 GLU A CA 1
ATOM 655 C C . GLU A 1 84 ? 6.937 -11.325 -15.219 1.00 66.31 84 GLU A C 1
ATOM 657 O O . GLU A 1 84 ? 6.080 -11.096 -16.071 1.00 66.31 84 GLU A O 1
ATOM 662 N N . VAL A 1 85 ? 6.797 -12.307 -14.325 1.00 66.56 85 VAL A N 1
ATOM 663 C CA . VAL A 1 85 ? 5.538 -13.030 -14.126 1.00 66.56 85 VAL A CA 1
ATOM 664 C C . VAL A 1 85 ? 4.733 -12.263 -13.086 1.00 66.56 85 VAL A C 1
ATOM 666 O O . VAL A 1 85 ? 5.154 -12.162 -11.934 1.00 66.56 85 VAL A O 1
ATOM 669 N N . ALA A 1 86 ? 3.571 -11.733 -13.475 1.00 67.38 86 ALA A N 1
ATOM 670 C CA . ALA A 1 86 ? 2.645 -11.138 -12.519 1.00 67.38 86 ALA A CA 1
ATOM 671 C C . ALA A 1 86 ? 2.306 -12.176 -11.440 1.00 67.38 86 ALA A C 1
ATOM 673 O O . ALA A 1 86 ? 1.733 -13.229 -11.741 1.00 67.38 86 ALA A O 1
ATOM 674 N N . SER A 1 87 ? 2.671 -11.905 -10.185 1.00 69.56 87 SER A N 1
ATOM 675 C CA . SER A 1 87 ? 2.283 -12.796 -9.099 1.00 69.56 87 SER A CA 1
ATOM 676 C C . SER A 1 87 ? 0.766 -12.732 -8.941 1.00 69.56 87 SER A C 1
ATOM 678 O O . SER A 1 87 ? 0.168 -11.659 -8.849 1.00 69.56 87 SER A O 1
ATOM 680 N N . ARG A 1 88 ? 0.125 -13.900 -8.983 1.00 76.44 88 ARG A N 1
ATOM 681 C CA . ARG A 1 88 ? -1.318 -14.013 -8.759 1.00 76.44 88 ARG A CA 1
ATOM 682 C C . ARG A 1 88 ? -1.589 -13.722 -7.285 1.00 76.44 88 ARG A C 1
ATOM 684 O O . ARG A 1 88 ? -0.777 -14.096 -6.445 1.00 76.44 88 ARG A O 1
ATOM 691 N N . LEU A 1 89 ? -2.720 -13.078 -6.995 1.00 76.38 89 LEU A N 1
ATOM 692 C CA . LEU A 1 89 ? -3.197 -12.935 -5.619 1.00 76.38 89 LEU A CA 1
ATOM 693 C C . LEU A 1 89 ? -3.373 -14.330 -5.016 1.00 76.38 89 LEU A C 1
ATOM 695 O O . LEU A 1 89 ? -4.052 -15.174 -5.610 1.00 76.38 89 LEU A O 1
ATOM 699 N N . ASP A 1 90 ? -2.762 -14.560 -3.861 1.00 78.62 90 ASP A N 1
ATOM 700 C CA . ASP A 1 90 ? -2.958 -15.775 -3.087 1.00 78.62 90 ASP A CA 1
ATOM 701 C C . ASP A 1 90 ? -4.167 -15.626 -2.148 1.00 78.62 90 ASP A C 1
ATOM 703 O O . ASP A 1 90 ? -4.629 -14.527 -1.836 1.00 78.62 90 ASP A O 1
ATOM 707 N N . VAL A 1 91 ? -4.689 -16.748 -1.653 1.00 76.75 91 VAL A N 1
ATOM 708 C CA . VAL A 1 91 ? -5.766 -16.766 -0.652 1.00 76.75 91 VAL A CA 1
ATOM 709 C C . VAL A 1 91 ? -5.356 -16.000 0.613 1.00 76.75 91 VAL A C 1
ATOM 711 O O . VAL A 1 91 ? -6.213 -15.402 1.268 1.00 76.75 91 VAL A O 1
ATOM 714 N N . GLY A 1 92 ? -4.057 -15.981 0.938 1.00 76.12 92 GLY A N 1
ATOM 715 C CA . GLY A 1 92 ? -3.494 -15.201 2.042 1.00 76.12 92 GLY A CA 1
ATOM 716 C C . GLY A 1 92 ? -3.592 -13.682 1.865 1.00 76.12 92 GLY A C 1
ATOM 717 O O . GLY A 1 92 ? -3.677 -12.969 2.865 1.00 76.12 92 GLY A O 1
ATOM 718 N N . ASP A 1 93 ? -3.661 -13.195 0.624 1.00 77.56 93 ASP A N 1
ATOM 719 C CA . ASP A 1 93 ? -3.760 -11.765 0.307 1.00 77.56 93 ASP A CA 1
ATOM 720 C C . ASP A 1 93 ? -5.200 -11.236 0.439 1.00 77.56 93 ASP A C 1
ATOM 722 O O . ASP A 1 93 ? -5.443 -10.027 0.461 1.00 77.56 93 ASP A O 1
ATOM 726 N N . ILE A 1 94 ? -6.185 -12.137 0.542 1.00 84.88 94 ILE A N 1
ATOM 727 C CA . ILE A 1 94 ? -7.606 -11.791 0.592 1.00 84.88 94 ILE A CA 1
ATOM 728 C C . ILE A 1 94 ? -8.071 -11.639 2.045 1.00 84.88 94 ILE A C 1
ATOM 730 O O . ILE A 1 94 ? -8.038 -12.568 2.859 1.00 84.88 94 ILE A O 1
ATOM 734 N N . TYR A 1 95 ? -8.623 -10.466 2.362 1.00 80.62 95 TYR A N 1
ATOM 735 C CA . TYR A 1 95 ? -9.316 -10.229 3.628 1.00 80.62 95 TYR A CA 1
ATO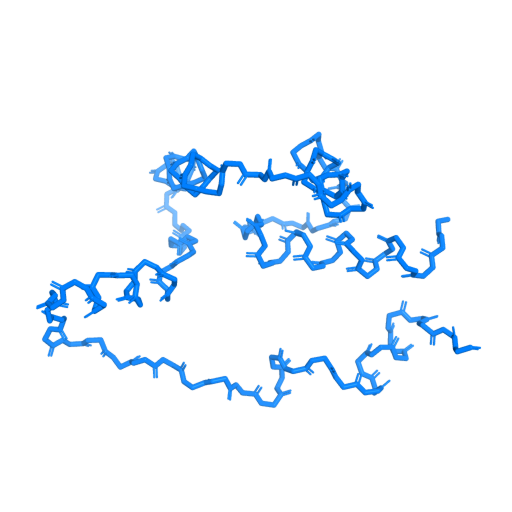M 736 C C . TYR A 1 95 ? -10.630 -11.019 3.678 1.00 80.62 95 TYR A C 1
ATOM 738 O O . TYR A 1 95 ? -11.671 -10.565 3.210 1.00 80.62 95 TYR A O 1
ATOM 746 N N . ASN A 1 96 ? -10.590 -12.209 4.276 1.00 86.75 96 ASN A N 1
ATOM 747 C CA . ASN A 1 96 ? -11.776 -13.026 4.525 1.00 86.75 96 ASN A CA 1
ATOM 748 C C . ASN A 1 96 ? -12.324 -12.824 5.956 1.00 86.75 96 ASN A C 1
ATOM 750 O O . ASN A 1 96 ? -11.717 -12.158 6.802 1.00 86.75 96 ASN A O 1
ATOM 754 N N . ALA A 1 97 ? -13.480 -13.426 6.255 1.00 86.31 97 ALA A N 1
ATOM 755 C CA . ALA A 1 97 ? -14.123 -13.313 7.568 1.00 86.31 97 ALA A CA 1
ATOM 756 C C . ALA A 1 97 ? -13.225 -13.787 8.730 1.00 86.31 97 ALA A C 1
ATOM 758 O O . ALA A 1 97 ? -13.268 -13.216 9.822 1.00 86.31 97 ALA A O 1
ATOM 759 N N . SER A 1 98 ? -12.383 -14.800 8.501 1.00 84.44 98 SER A N 1
ATOM 760 C CA . SER A 1 98 ? -11.439 -15.292 9.510 1.00 84.44 98 SER A CA 1
ATOM 761 C C . SER A 1 98 ? -10.302 -14.295 9.765 1.00 84.44 98 SER A C 1
ATOM 763 O O . SER A 1 98 ? -9.967 -14.042 10.926 1.00 84.44 98 SER A O 1
ATOM 765 N N . SER A 1 99 ? -9.785 -13.648 8.714 1.00 84.19 99 SER A N 1
ATOM 766 C CA . SER A 1 99 ? -8.795 -12.571 8.811 1.00 84.19 99 SER A CA 1
ATOM 767 C C . SER A 1 99 ? -9.356 -11.404 9.625 1.00 84.19 99 SER A C 1
ATOM 769 O O . SER A 1 99 ? -8.738 -10.969 10.599 1.00 84.19 99 SER A O 1
ATOM 771 N N . LEU A 1 100 ? -10.576 -10.956 9.312 1.00 84.00 100 LEU A N 1
ATOM 772 C CA . LEU A 1 100 ? -11.261 -9.884 10.046 1.00 84.00 100 LEU A CA 1
ATOM 773 C C . LEU A 1 100 ? -11.482 -10.241 11.525 1.00 84.00 100 LEU A C 1
ATOM 775 O O . LEU A 1 100 ? -11.208 -9.421 12.406 1.00 84.00 100 LEU A O 1
ATOM 779 N N . LYS A 1 101 ? -11.882 -11.485 11.823 1.00 85.94 101 LYS A N 1
ATOM 780 C CA . LYS A 1 101 ? -12.037 -11.973 13.203 1.00 85.94 101 LYS A CA 1
ATOM 781 C C . LYS A 1 101 ? -10.719 -11.923 13.984 1.00 85.94 101 LYS A C 1
ATOM 783 O O . LYS A 1 101 ? -10.721 -11.484 15.132 1.00 85.94 101 LYS A O 1
ATOM 788 N N . ARG A 1 102 ? -9.587 -12.304 13.374 1.00 83.12 102 ARG A N 1
ATOM 789 C CA . ARG A 1 102 ? -8.245 -12.203 13.993 1.00 83.12 102 ARG A CA 1
ATOM 790 C C . ARG A 1 102 ? -7.826 -10.756 14.266 1.00 83.12 102 ARG A C 1
ATOM 792 O O . ARG A 1 102 ? -7.139 -10.493 15.248 1.00 83.12 102 ARG A O 1
ATOM 799 N N . MET A 1 103 ? -8.289 -9.811 13.451 1.00 81.81 103 MET A N 1
ATOM 800 C CA . MET A 1 103 ? -8.104 -8.371 13.680 1.00 81.81 103 MET A CA 1
ATOM 801 C C . MET A 1 103 ? -9.032 -7.802 14.765 1.00 81.81 103 MET A C 1
ATOM 803 O O . MET A 1 103 ? -8.910 -6.638 15.151 1.00 81.81 103 MET A O 1
ATOM 807 N N . GLY A 1 104 ? -9.918 -8.632 15.318 1.00 82.00 104 GLY A N 1
ATOM 808 C CA . GLY A 1 104 ? -10.864 -8.264 16.360 1.00 82.00 104 GLY A CA 1
ATOM 809 C C . GLY A 1 104 ? -12.146 -7.634 15.828 1.00 82.00 104 GLY A C 1
ATOM 810 O O . GLY A 1 104 ? -12.915 -7.138 16.642 1.00 82.00 104 GLY A O 1
ATOM 811 N N . TRP A 1 105 ? -12.386 -7.644 14.510 1.00 80.06 105 TRP A N 1
ATOM 812 C CA . TRP A 1 105 ? -13.614 -7.116 13.917 1.00 80.06 105 TRP A CA 1
ATOM 813 C C . TRP A 1 105 ? -14.835 -7.833 14.503 1.00 80.06 105 TRP A C 1
ATOM 815 O O . TRP A 1 105 ? -14.978 -9.052 14.372 1.00 80.06 105 TRP A O 1
ATOM 825 N N . LYS A 1 106 ? -15.707 -7.066 15.157 1.00 76.06 106 LYS A N 1
ATOM 826 C CA . LYS A 1 106 ? -17.015 -7.516 15.630 1.00 76.06 106 LYS A CA 1
ATOM 827 C C . LYS A 1 106 ? -18.061 -6.845 14.750 1.00 76.06 106 LYS A C 1
ATOM 829 O O . LYS A 1 106 ? -17.967 -5.643 14.524 1.00 76.06 106 LYS A O 1
ATOM 834 N N . ARG A 1 107 ? -18.958 -7.659 14.198 1.00 64.31 107 ARG A N 1
ATOM 835 C CA . ARG A 1 107 ? -20.090 -7.190 13.400 1.00 64.31 107 ARG A CA 1
ATOM 836 C C . ARG A 1 107 ? -21.101 -6.478 14.288 1.00 64.31 107 ARG A C 1
ATOM 838 O O . ARG A 1 107 ? -21.218 -6.906 15.458 1.00 64.31 107 ARG A O 1
#

Radius of gyration: 15.77 Å; chains: 1; bounding box: 41×30×43 Å